Protein AF-A0A7C1B390-F1 (afdb_monomer_lite)

Secondary structure (DSSP, 8-state):
-HHHHHHHHH---HHHHHSS-TTTBTTBTTS--HHHHHHHHHT-HHHHHHHHHHH-TT--TT---HHHHHHHHHHHHHHHHHHHHHHHHHHHHHH-

pLDDT: mean 80.63, std 10.35, range [53.16, 96.56]

Structure (mmCIF, N/CA/C/O backbone):
data_AF-A0A7C1B390-F1
#
_entry.id   AF-A0A7C1B390-F1
#
loop_
_atom_site.group_PDB
_atom_site.id
_atom_site.type_symbol
_atom_site.label_atom_id
_atom_site.label_alt_id
_atom_site.label_comp_id
_atom_site.label_asym_id
_atom_site.label_entity_id
_atom_site.label_seq_id
_atom_site.pdbx_PDB_ins_code
_atom_site.Cartn_x
_atom_site.Cartn_y
_atom_site.Cartn_z
_atom_site.occupancy
_atom_site.B_iso_or_equiv
_atom_site.auth_seq_id
_atom_site.auth_comp_id
_atom_site.auth_asym_id
_atom_site.auth_atom_id
_atom_site.pdbx_PDB_model_num
ATOM 1 N N . MET A 1 1 ? 3.901 -16.744 -23.060 1.00 55.94 1 MET A N 1
ATOM 2 C CA . MET A 1 1 ? 5.227 -17.068 -22.470 1.00 55.94 1 MET A CA 1
ATOM 3 C C . MET A 1 1 ? 6.255 -15.933 -22.545 1.00 55.94 1 MET A C 1
ATOM 5 O O . MET A 1 1 ? 7.077 -15.872 -21.643 1.00 55.94 1 MET A O 1
ATOM 9 N N . ARG A 1 2 ? 6.203 -15.001 -23.518 1.00 62.12 2 ARG A N 1
ATOM 10 C CA . ARG A 1 2 ? 7.174 -13.885 -23.650 1.00 62.12 2 ARG A CA 1
ATOM 11 C C . ARG A 1 2 ? 7.424 -13.068 -22.369 1.00 62.12 2 ARG A C 1
ATOM 13 O O . ARG A 1 2 ? 8.565 -12.768 -22.058 1.00 62.12 2 ARG A O 1
ATOM 20 N N . TYR A 1 3 ? 6.390 -12.786 -21.581 1.00 63.84 3 TYR A N 1
ATOM 21 C CA . TYR A 1 3 ? 6.510 -11.910 -20.408 1.00 63.84 3 TYR A CA 1
ATOM 22 C C . TYR A 1 3 ? 7.139 -12.547 -19.159 1.00 63.84 3 TYR A C 1
ATOM 24 O O . TYR A 1 3 ? 7.639 -11.834 -18.295 1.00 63.84 3 TYR A O 1
ATOM 32 N N . ARG A 1 4 ? 7.136 -13.884 -19.049 1.00 63.25 4 ARG A N 1
ATOM 33 C CA . ARG A 1 4 ? 7.768 -14.591 -17.918 1.00 63.25 4 ARG A CA 1
ATOM 34 C C . ARG A 1 4 ? 9.293 -14.489 -17.965 1.00 63.25 4 ARG A C 1
ATOM 36 O O . ARG A 1 4 ? 9.922 -14.419 -16.920 1.00 63.25 4 ARG A O 1
ATOM 43 N N . TRP A 1 5 ? 9.873 -14.406 -19.161 1.00 65.50 5 TRP A N 1
ATOM 44 C CA . TRP A 1 5 ? 11.314 -14.225 -19.346 1.00 65.50 5 TRP A CA 1
ATOM 45 C C . TRP A 1 5 ? 11.820 -12.906 -18.767 1.00 65.50 5 TRP A C 1
ATOM 47 O O . TRP A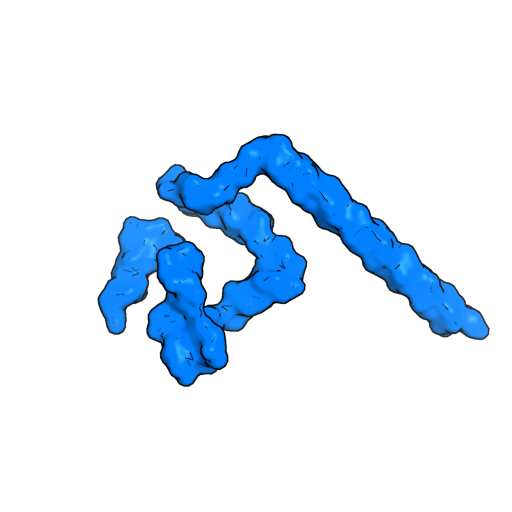 1 5 ? 12.920 -12.848 -18.234 1.00 65.50 5 TRP A O 1
ATOM 57 N N . MET A 1 6 ? 10.989 -11.863 -18.785 1.00 71.50 6 MET A N 1
ATOM 58 C CA . MET A 1 6 ? 11.365 -10.568 -18.224 1.00 71.50 6 MET A CA 1
ATOM 59 C C . MET A 1 6 ? 11.438 -10.580 -16.697 1.00 71.50 6 MET A C 1
ATOM 61 O O . MET A 1 6 ? 12.252 -9.851 -16.136 1.00 71.50 6 MET A O 1
ATOM 65 N N . TYR A 1 7 ? 10.646 -11.427 -16.027 1.00 75.06 7 TYR A N 1
ATOM 66 C CA . TYR A 1 7 ? 10.813 -11.659 -14.592 1.00 75.06 7 TYR A CA 1
ATOM 67 C C . TYR A 1 7 ? 12.198 -12.241 -14.313 1.00 75.06 7 TYR A C 1
ATOM 69 O O . TYR A 1 7 ? 12.916 -11.701 -13.494 1.00 75.06 7 TYR A O 1
ATOM 77 N N . TYR A 1 8 ? 12.642 -13.257 -15.050 1.00 78.25 8 TYR A N 1
ATOM 78 C CA . TYR A 1 8 ? 13.982 -13.818 -14.835 1.00 78.25 8 TYR A CA 1
ATOM 79 C C . TYR A 1 8 ? 15.116 -12.868 -15.236 1.00 78.25 8 TYR A C 1
ATOM 81 O O . TYR A 1 8 ? 16.163 -12.871 -14.602 1.00 78.25 8 TYR A O 1
ATOM 89 N N . ALA A 1 9 ? 14.906 -12.023 -16.248 1.00 76.19 9 ALA A N 1
ATOM 90 C CA . ALA A 1 9 ? 15.913 -11.063 -16.695 1.00 76.19 9 ALA A CA 1
ATOM 91 C C . ALA A 1 9 ? 16.091 -9.868 -15.746 1.00 76.19 9 ALA A C 1
ATOM 93 O O . ALA A 1 9 ? 17.113 -9.194 -15.794 1.00 76.19 9 ALA A O 1
ATOM 94 N N . THR A 1 10 ? 15.083 -9.551 -14.931 1.00 73.88 10 THR A N 1
ATOM 95 C CA . THR A 1 10 ? 15.058 -8.285 -14.183 1.00 73.88 10 THR A CA 1
ATOM 96 C C . THR A 1 10 ? 14.582 -8.398 -12.741 1.00 73.88 10 THR A C 1
ATOM 98 O O . THR A 1 10 ? 14.484 -7.387 -12.055 1.00 73.88 10 THR A O 1
ATOM 101 N N . GLY A 1 11 ? 14.168 -9.602 -12.351 1.00 76.88 11 GLY A N 1
ATOM 102 C CA . GLY A 1 11 ? 13.486 -9.991 -11.117 1.00 76.88 11 GLY A CA 1
ATOM 103 C C . GLY A 1 11 ? 12.190 -9.242 -10.785 1.00 76.88 11 GLY A C 1
ATOM 104 O O . GLY A 1 11 ? 11.558 -9.548 -9.778 1.00 76.88 11 GLY A O 1
ATOM 105 N N . MET A 1 12 ? 11.728 -8.296 -11.616 1.00 79.06 12 MET A N 1
ATOM 106 C CA . MET A 1 12 ? 10.502 -7.550 -11.320 1.00 79.06 12 MET A CA 1
ATOM 107 C C . MET A 1 12 ? 9.249 -8.323 -11.750 1.00 79.06 12 MET A C 1
ATOM 109 O O . MET A 1 12 ? 9.143 -8.740 -12.912 1.00 79.06 12 MET A O 1
ATOM 113 N N . PRO A 1 13 ? 8.238 -8.436 -10.873 1.00 81.50 13 PRO A N 1
ATOM 114 C CA . PRO A 1 13 ? 6.903 -8.877 -11.247 1.00 81.50 13 PRO A CA 1
ATOM 115 C C . PRO A 1 13 ? 6.310 -8.078 -12.417 1.00 81.50 13 PRO A C 1
ATOM 117 O O . PRO A 1 13 ? 6.370 -6.851 -12.461 1.00 81.50 13 PRO A O 1
ATOM 120 N N . GLY A 1 14 ? 5.663 -8.786 -13.349 1.00 82.56 14 GLY A N 1
ATOM 121 C CA . GLY A 1 14 ? 5.117 -8.185 -14.572 1.00 82.56 14 GLY A CA 1
ATOM 122 C C . GLY A 1 14 ? 4.106 -7.059 -14.330 1.00 82.56 14 GLY A C 1
ATOM 123 O O . GLY A 1 14 ? 4.092 -6.097 -15.084 1.00 82.56 14 GLY A O 1
ATOM 124 N N . TRP A 1 15 ? 3.321 -7.123 -13.252 1.00 86.81 15 TRP A N 1
ATOM 125 C CA . TRP A 1 15 ? 2.342 -6.079 -12.933 1.00 86.81 15 TRP A CA 1
ATOM 126 C C . TRP A 1 15 ? 2.968 -4.745 -12.526 1.00 86.81 15 TRP A C 1
ATOM 128 O O . TRP A 1 15 ? 2.404 -3.712 -12.863 1.00 86.81 15 TRP A O 1
ATOM 138 N N . MET A 1 16 ? 4.145 -4.740 -11.893 1.00 83.00 16 MET A N 1
ATOM 139 C CA . MET A 1 16 ? 4.862 -3.488 -11.614 1.00 83.00 16 MET A CA 1
ATOM 140 C C . MET A 1 16 ? 5.504 -2.903 -12.869 1.00 83.00 16 MET A C 1
ATOM 142 O O . MET A 1 16 ? 5.665 -1.694 -12.967 1.00 83.00 16 MET A O 1
ATOM 146 N N . ARG A 1 17 ? 5.843 -3.749 -13.851 1.00 78.38 17 ARG A N 1
ATOM 147 C CA . ARG A 1 17 ? 6.391 -3.297 -15.138 1.00 78.38 17 ARG A CA 1
ATOM 148 C C . ARG A 1 17 ? 5.328 -2.784 -16.103 1.00 78.38 17 ARG A C 1
ATOM 150 O O . ARG A 1 17 ? 5.579 -1.820 -16.813 1.00 78.38 17 ARG A O 1
ATOM 157 N N . PHE A 1 18 ? 4.188 -3.464 -16.187 1.00 82.94 18 PHE A N 1
ATOM 158 C CA . PHE A 1 18 ? 3.201 -3.247 -17.251 1.00 82.94 18 PHE A CA 1
ATOM 159 C C . PHE A 1 18 ? 1.866 -2.688 -16.755 1.00 82.94 18 PHE A C 1
ATOM 161 O O . PHE A 1 18 ? 0.975 -2.464 -17.566 1.00 82.94 18 PHE A O 1
ATOM 168 N N . GLY A 1 19 ? 1.675 -2.531 -15.443 1.00 81.38 19 GLY A N 1
ATOM 169 C CA . GLY A 1 19 ? 0.369 -2.215 -14.852 1.00 81.38 19 GLY A CA 1
ATOM 170 C C . GLY A 1 19 ? -0.612 -3.397 -14.834 1.00 81.38 19 GLY A C 1
ATOM 171 O O . GLY A 1 19 ? -1.701 -3.287 -14.286 1.00 81.38 19 GLY A O 1
ATOM 172 N N . PHE A 1 20 ? -0.229 -4.548 -15.395 1.00 82.44 20 PHE A N 1
ATOM 173 C CA . PHE A 1 20 ? -0.986 -5.800 -15.374 1.00 82.44 20 PHE A CA 1
ATOM 174 C C . PHE A 1 20 ? -0.027 -6.997 -15.357 1.00 82.44 20 PHE A C 1
ATOM 176 O O . PHE A 1 20 ? 1.109 -6.904 -15.822 1.00 82.44 20 PHE A O 1
ATOM 183 N N . SER A 1 21 ? -0.448 -8.148 -14.828 1.00 84.88 21 SER A N 1
ATOM 184 C CA . SER A 1 21 ? 0.361 -9.368 -14.892 1.00 84.88 21 SER A CA 1
ATOM 185 C C . SER A 1 21 ? -0.100 -10.247 -16.052 1.00 84.88 21 SER A C 1
ATOM 187 O O . SER A 1 21 ? -1.232 -10.726 -16.044 1.00 84.88 21 SER A O 1
ATOM 189 N N . PRO A 1 22 ? 0.767 -10.555 -17.029 1.00 80.38 22 PRO A N 1
ATOM 190 C CA . PRO A 1 22 ? 0.381 -11.339 -18.205 1.00 80.38 22 PRO A CA 1
ATOM 191 C C . PRO A 1 22 ? -0.125 -12.755 -17.900 1.00 80.38 22 PRO A C 1
ATOM 193 O O . PRO A 1 22 ? -0.829 -13.340 -18.713 1.00 80.38 22 PRO A O 1
ATOM 196 N N . GLY A 1 23 ? 0.217 -13.318 -16.735 1.00 81.38 23 GLY A N 1
ATOM 197 C CA . GLY A 1 23 ? -0.344 -14.594 -16.269 1.00 81.38 23 GLY A CA 1
ATOM 198 C C . GLY A 1 23 ? -1.753 -14.485 -15.674 1.00 81.38 23 GLY A C 1
ATOM 199 O O . GLY A 1 23 ? -2.381 -15.512 -15.432 1.00 81.38 23 GLY A O 1
ATOM 200 N N . TRP A 1 24 ? -2.230 -13.264 -15.434 1.00 84.31 24 TRP A N 1
ATOM 201 C CA . TRP A 1 24 ? -3.491 -12.951 -14.760 1.00 84.31 24 TRP A CA 1
ATOM 202 C C . TRP A 1 24 ? -4.488 -12.196 -15.642 1.00 84.31 24 TRP A C 1
ATOM 204 O O . TRP A 1 24 ? -5.656 -12.092 -15.273 1.00 84.31 24 TRP A O 1
ATOM 214 N N . VAL A 1 25 ? -4.076 -11.737 -16.827 1.00 85.25 25 VAL A N 1
ATOM 215 C CA . VAL A 1 25 ? -4.999 -11.251 -17.863 1.00 85.25 25 VAL A CA 1
ATOM 216 C C . VAL A 1 25 ? -6.021 -12.347 -18.176 1.00 85.25 25 VAL A C 1
ATOM 218 O O . VAL A 1 25 ? -5.647 -13.484 -18.461 1.00 85.25 25 VAL A O 1
ATOM 221 N N . GLY A 1 26 ? -7.310 -12.019 -18.060 1.00 84.88 26 GLY A N 1
ATOM 222 C CA . GLY A 1 26 ? -8.417 -12.969 -18.222 1.00 84.88 26 GLY A CA 1
ATOM 223 C C . GLY A 1 26 ? -8.665 -13.899 -17.024 1.00 84.88 26 GLY A C 1
ATOM 224 O O . GLY A 1 26 ? -9.633 -14.651 -17.044 1.00 84.88 26 GLY A O 1
ATOM 225 N N . ARG A 1 27 ? -7.829 -13.853 -15.974 1.00 86.12 27 ARG A N 1
ATOM 226 C CA . ARG A 1 27 ? -8.040 -14.577 -14.700 1.00 86.12 27 ARG A CA 1
ATOM 227 C C . ARG A 1 27 ? -8.488 -13.672 -13.557 1.00 86.12 27 ARG A C 1
ATOM 229 O O . ARG A 1 27 ? -9.004 -14.171 -12.564 1.00 86.12 27 ARG A O 1
ATOM 236 N N . SER A 1 28 ? -8.275 -12.366 -13.677 1.00 86.44 28 SER A N 1
ATOM 237 C CA . SER A 1 28 ? -8.834 -11.363 -12.774 1.00 86.44 28 SER A CA 1
ATOM 238 C C . SER A 1 28 ? -9.406 -10.185 -13.572 1.00 86.44 28 SER A C 1
ATOM 240 O O . SER A 1 28 ? -8.908 -9.909 -14.669 1.00 86.44 28 SER A O 1
ATOM 242 N N . PRO A 1 29 ? -10.418 -9.466 -13.041 1.00 84.31 29 PRO A N 1
ATOM 243 C CA . PRO A 1 29 ? -11.042 -8.333 -13.736 1.00 84.31 29 PRO A CA 1
ATOM 244 C C . PRO A 1 29 ? -10.051 -7.227 -14.115 1.00 84.31 29 PRO A C 1
ATOM 246 O O . PRO A 1 29 ? -10.212 -6.561 -15.129 1.00 84.31 29 PRO A O 1
ATOM 249 N N . THR A 1 30 ? -9.002 -7.055 -13.311 1.00 83.06 30 THR A N 1
ATOM 250 C CA . THR A 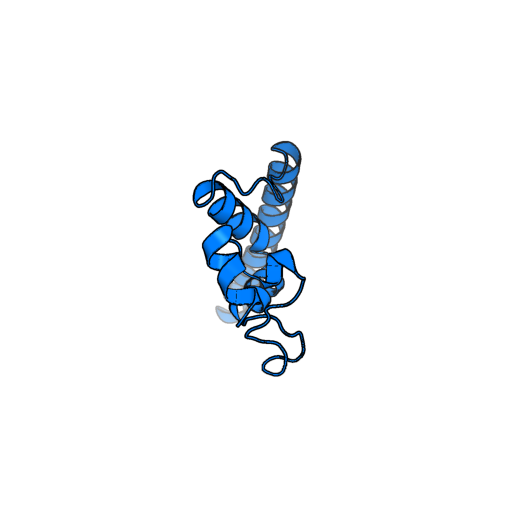1 30 ? -7.959 -6.039 -13.503 1.00 83.06 30 THR A CA 1
ATOM 251 C C . THR A 1 30 ? -6.708 -6.581 -14.194 1.00 83.06 30 THR A C 1
ATOM 253 O O . THR A 1 30 ? -5.769 -5.833 -14.444 1.00 83.06 30 THR A O 1
ATOM 256 N N . GLY A 1 31 ? -6.632 -7.890 -14.459 1.00 84.62 31 GLY A N 1
ATOM 257 C CA . GLY A 1 31 ? -5.403 -8.536 -14.925 1.00 84.62 31 GLY A CA 1
ATOM 258 C C . GLY A 1 31 ? -4.261 -8.520 -13.898 1.00 84.62 31 GLY A C 1
ATOM 259 O O . GLY A 1 31 ? -3.123 -8.850 -14.236 1.00 84.62 31 GLY A O 1
ATOM 260 N N . LEU A 1 32 ? -4.533 -8.136 -12.647 1.00 90.00 32 LEU A N 1
ATOM 261 C CA . LEU A 1 32 ? -3.569 -8.121 -11.549 1.00 90.00 32 LEU A CA 1
ATOM 262 C C . LEU A 1 32 ? -3.565 -9.449 -10.781 1.00 90.00 32 LEU A C 1
ATOM 264 O O . LEU A 1 32 ? -4.617 -10.083 -10.647 1.00 90.00 32 LEU A O 1
ATOM 268 N N . PRO A 1 33 ? -2.406 -9.868 -10.241 1.00 88.44 33 PRO A N 1
ATOM 269 C CA . PRO A 1 33 ? -2.339 -11.008 -9.341 1.00 88.44 33 PRO A CA 1
ATOM 270 C C . PRO A 1 33 ? -2.990 -10.676 -7.988 1.00 88.44 33 PRO A C 1
ATOM 272 O O . PRO A 1 33 ? -2.956 -9.514 -7.575 1.00 88.44 33 PRO A O 1
ATOM 275 N N . PRO A 1 34 ? -3.481 -11.681 -7.239 1.00 87.69 34 PRO A N 1
ATOM 276 C CA . PRO A 1 34 ? -4.044 -11.494 -5.903 1.00 87.69 34 PRO A CA 1
ATOM 277 C C . PRO A 1 34 ? -3.104 -10.742 -4.957 1.00 87.69 34 PRO A C 1
ATOM 279 O O . PRO A 1 34 ? -3.539 -9.853 -4.239 1.00 87.69 34 PRO A O 1
ATOM 282 N N . ALA A 1 35 ? -1.798 -11.024 -5.022 1.00 86.06 35 ALA A N 1
ATOM 283 C CA . ALA A 1 35 ? -0.799 -10.320 -4.221 1.00 86.06 35 ALA A CA 1
ATOM 284 C C . ALA A 1 35 ? -0.730 -8.812 -4.532 1.00 86.06 35 ALA A C 1
ATOM 286 O O . ALA A 1 35 ? -0.632 -8.009 -3.614 1.00 86.06 35 ALA A O 1
ATOM 287 N N . ALA A 1 36 ? -0.838 -8.407 -5.803 1.00 88.44 36 ALA A N 1
ATOM 288 C CA . ALA A 1 36 ? -0.865 -6.984 -6.152 1.00 88.44 36 ALA A CA 1
ATOM 289 C C . ALA A 1 36 ? -2.156 -6.321 -5.663 1.00 88.44 36 ALA A C 1
ATOM 291 O O . ALA A 1 36 ? -2.113 -5.221 -5.126 1.00 88.44 36 ALA A O 1
ATOM 292 N N . GLN A 1 37 ? -3.295 -7.011 -5.791 1.00 86.75 37 GLN A N 1
ATOM 293 C CA . GLN A 1 37 ? -4.564 -6.507 -5.266 1.00 86.75 37 GLN A CA 1
ATOM 294 C C . GLN A 1 37 ? -4.505 -6.316 -3.746 1.00 86.75 37 GLN A C 1
ATOM 296 O O . GLN A 1 37 ? -4.944 -5.285 -3.250 1.00 86.75 37 GLN A O 1
ATOM 301 N N . TYR A 1 38 ? -3.907 -7.263 -3.019 1.00 86.69 38 TYR A N 1
ATOM 302 C CA . TYR A 1 38 ? -3.712 -7.165 -1.575 1.00 86.69 38 TYR A CA 1
ATOM 303 C C . TYR A 1 38 ? -2.825 -5.977 -1.185 1.00 86.69 38 TYR A C 1
ATOM 305 O O . TYR A 1 38 ? -3.205 -5.188 -0.323 1.00 86.69 38 TYR A O 1
ATOM 313 N N . LEU A 1 39 ? -1.670 -5.806 -1.835 1.00 88.25 39 LEU A N 1
ATOM 314 C CA . LEU A 1 39 ? -0.757 -4.691 -1.554 1.00 88.25 39 LEU A CA 1
ATOM 315 C C . LEU A 1 39 ? -1.408 -3.328 -1.826 1.00 88.25 39 LEU A C 1
ATOM 317 O O . LEU A 1 39 ? -1.215 -2.389 -1.057 1.00 88.25 39 LEU A O 1
ATOM 321 N N . MET A 1 40 ? -2.215 -3.230 -2.887 1.00 84.81 40 MET A N 1
ATOM 322 C CA . MET A 1 40 ? -2.977 -2.019 -3.202 1.00 84.81 40 MET A CA 1
ATOM 323 C C . MET A 1 40 ? -4.090 -1.750 -2.181 1.00 84.81 40 MET A C 1
ATOM 325 O O . MET A 1 40 ? -4.294 -0.601 -1.806 1.00 84.81 40 MET A O 1
ATOM 329 N N . GLN A 1 41 ? -4.791 -2.786 -1.708 1.00 84.38 41 GLN A N 1
ATOM 330 C CA . GLN A 1 41 ? -5.863 -2.646 -0.712 1.00 84.38 41 GLN A CA 1
ATOM 331 C C . GLN A 1 41 ? -5.336 -2.293 0.681 1.00 84.38 41 GLN A C 1
ATOM 333 O O . GLN A 1 41 ? -5.957 -1.516 1.397 1.00 84.38 41 GLN A O 1
ATOM 338 N N . THR A 1 42 ? -4.200 -2.870 1.070 1.00 81.44 42 THR A N 1
ATOM 339 C CA . THR A 1 42 ? -3.608 -2.680 2.403 1.00 81.44 42 THR A CA 1
ATOM 340 C C . THR A 1 42 ? -2.679 -1.475 2.493 1.00 81.44 42 THR A C 1
ATOM 342 O O . THR A 1 42 ? -2.254 -1.118 3.588 1.00 81.44 42 THR A O 1
ATOM 345 N N . GLY A 1 43 ? -2.333 -0.857 1.359 1.00 80.69 43 GLY A N 1
ATOM 346 C CA . GLY A 1 43 ? -1.371 0.242 1.314 1.00 80.69 43 GLY A CA 1
ATOM 347 C C . GLY A 1 43 ? 0.072 -0.186 1.601 1.00 80.69 43 GLY A C 1
ATOM 348 O O . GLY A 1 43 ? 0.916 0.674 1.823 1.00 80.69 43 GLY A O 1
ATOM 349 N N . GLN A 1 44 ? 0.377 -1.489 1.569 1.00 83.31 44 GLN A N 1
ATOM 350 C CA . GLN A 1 44 ? 1.708 -2.044 1.870 1.00 83.31 44 GLN A CA 1
ATOM 351 C C . GLN A 1 44 ? 2.706 -1.952 0.698 1.00 83.31 44 GLN A C 1
ATOM 353 O O . GLN A 1 44 ? 3.768 -2.578 0.703 1.00 83.31 44 GLN A O 1
ATOM 358 N N . MET A 1 45 ? 2.367 -1.189 -0.346 1.00 81.75 45 MET A N 1
ATOM 359 C CA . MET A 1 45 ? 3.252 -0.973 -1.493 1.00 81.75 45 MET A CA 1
ATOM 360 C C . MET A 1 45 ? 4.633 -0.393 -1.154 1.00 81.75 45 MET A C 1
ATOM 362 O O . MET A 1 45 ? 5.589 -0.832 -1.789 1.00 81.75 45 MET A O 1
ATOM 366 N N . PRO A 1 46 ? 4.789 0.541 -0.199 1.00 79.19 46 PRO A N 1
ATOM 367 C CA . PRO A 1 46 ? 6.098 1.099 0.148 1.00 79.19 46 PRO A CA 1
ATOM 368 C C . PRO A 1 46 ? 7.032 0.054 0.741 1.00 79.19 46 PRO A C 1
ATOM 370 O O . PRO A 1 46 ? 8.152 -0.100 0.269 1.00 79.19 46 PRO A O 1
ATOM 373 N N . GLN A 1 47 ? 6.538 -0.731 1.703 1.00 81.50 47 GLN A N 1
ATOM 374 C CA . GLN A 1 47 ? 7.309 -1.804 2.332 1.00 81.50 47 GLN A CA 1
ATOM 375 C C . GLN A 1 47 ? 7.693 -2.862 1.293 1.00 81.50 47 GLN A C 1
ATOM 377 O O . GLN A 1 47 ? 8.796 -3.404 1.303 1.00 81.50 47 GLN A O 1
ATOM 382 N N . PHE A 1 48 ? 6.793 -3.139 0.348 1.00 83.25 48 PHE A N 1
ATOM 383 C CA . PHE A 1 48 ? 7.087 -4.039 -0.758 1.00 83.25 48 PHE A CA 1
ATOM 384 C C . PHE A 1 48 ? 8.129 -3.465 -1.731 1.00 83.25 48 PHE A C 1
ATOM 386 O O . PHE A 1 48 ? 9.005 -4.199 -2.183 1.00 83.25 48 PHE A O 1
ATOM 393 N N . ALA A 1 49 ? 8.074 -2.169 -2.041 1.00 79.25 49 ALA A N 1
ATOM 394 C CA . ALA A 1 49 ? 9.072 -1.505 -2.876 1.00 79.25 49 ALA A CA 1
ATOM 395 C C . ALA A 1 49 ? 10.459 -1.505 -2.211 1.00 79.25 49 ALA A C 1
ATOM 397 O O . ALA A 1 49 ? 11.450 -1.790 -2.880 1.00 79.25 49 ALA A O 1
ATOM 398 N N . GLU A 1 50 ? 10.523 -1.279 -0.899 1.00 78.25 50 GLU A N 1
ATOM 399 C CA . GLU A 1 50 ? 11.753 -1.358 -0.104 1.00 78.25 50 GLU A CA 1
ATOM 400 C C . GLU A 1 50 ? 12.330 -2.782 -0.077 1.00 78.25 50 GLU A C 1
ATOM 402 O O . GLU A 1 50 ? 13.524 -2.992 -0.319 1.00 78.25 50 GLU A O 1
ATOM 407 N N . PHE A 1 51 ? 11.469 -3.787 0.122 1.00 82.88 51 PHE A N 1
ATOM 408 C CA . PHE A 1 51 ? 11.850 -5.196 0.029 1.00 82.88 51 PHE A CA 1
ATOM 409 C C . PHE A 1 51 ? 12.458 -5.527 -1.340 1.00 82.88 51 PHE A C 1
ATOM 411 O O . PHE A 1 51 ? 13.500 -6.180 -1.418 1.00 82.88 51 PHE A O 1
ATOM 418 N N . LEU A 1 52 ? 11.845 -5.047 -2.425 1.00 78.62 52 LEU A N 1
ATOM 419 C CA . LEU A 1 52 ? 12.384 -5.231 -3.771 1.00 78.62 52 LEU A CA 1
ATOM 420 C C . LEU A 1 52 ? 13.691 -4.477 -3.980 1.00 78.62 52 LEU A C 1
ATOM 422 O O . LEU A 1 52 ? 14.577 -5.027 -4.621 1.00 78.62 52 LEU A O 1
ATOM 426 N N . GLY A 1 53 ? 13.837 -3.266 -3.441 1.00 75.31 53 GLY A N 1
ATOM 427 C CA . GLY A 1 53 ? 15.090 -2.510 -3.492 1.00 75.31 53 GLY A CA 1
ATOM 428 C C . GLY A 1 53 ? 16.236 -3.238 -2.787 1.00 75.31 53 GLY A C 1
ATOM 429 O O . GLY A 1 53 ? 17.358 -3.263 -3.288 1.00 75.31 53 GLY A O 1
ATOM 430 N N . THR A 1 54 ? 15.941 -3.912 -1.674 1.00 76.50 54 THR A N 1
ATOM 431 C CA . THR A 1 54 ? 16.921 -4.720 -0.932 1.00 76.50 54 THR A CA 1
ATOM 432 C C . THR A 1 54 ? 17.248 -6.023 -1.660 1.00 76.50 54 THR A C 1
ATOM 434 O O . THR A 1 54 ? 18.407 -6.423 -1.747 1.00 76.50 54 THR A O 1
ATOM 437 N N . GLN A 1 55 ? 16.236 -6.701 -2.204 1.00 74.25 55 GLN A N 1
ATOM 438 C CA . GLN A 1 55 ? 16.419 -7.963 -2.922 1.00 74.25 55 GLN A CA 1
ATOM 439 C C . GLN A 1 55 ? 17.049 -7.758 -4.309 1.00 74.25 55 GLN A C 1
ATOM 441 O O . GLN A 1 55 ? 17.712 -8.657 -4.829 1.00 74.25 55 GLN A O 1
ATOM 446 N N . MET A 1 56 ? 16.839 -6.594 -4.924 1.00 71.56 56 MET A N 1
ATOM 447 C CA . MET A 1 56 ? 17.237 -6.307 -6.295 1.00 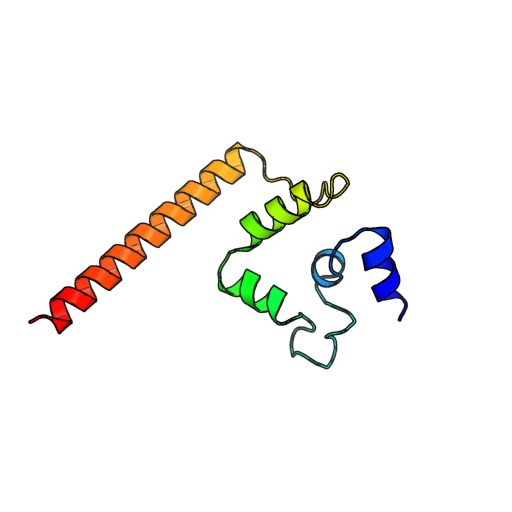71.56 56 MET A CA 1
ATOM 448 C C . MET A 1 56 ? 18.007 -4.989 -6.399 1.00 71.56 56 MET A C 1
ATOM 450 O O . MET A 1 56 ? 17.404 -3.939 -6.611 1.00 71.56 56 MET A O 1
ATOM 454 N N . PRO A 1 57 ? 19.349 -5.030 -6.381 1.00 61.75 57 PRO A N 1
ATOM 455 C CA . PRO A 1 57 ? 20.179 -3.823 -6.405 1.00 61.75 57 PRO A CA 1
ATOM 456 C C . PRO A 1 57 ? 20.043 -2.986 -7.693 1.00 61.75 57 PRO A C 1
ATOM 458 O O . PRO A 1 57 ? 20.385 -1.809 -7.701 1.00 61.75 57 PRO A O 1
ATOM 461 N N . PHE A 1 58 ? 19.516 -3.563 -8.781 1.00 63.06 58 PHE A N 1
ATOM 462 C CA . PHE A 1 58 ? 19.220 -2.849 -10.035 1.00 63.06 58 PHE A CA 1
ATOM 463 C C . PHE A 1 58 ? 17.796 -2.273 -10.095 1.00 63.06 58 PHE A C 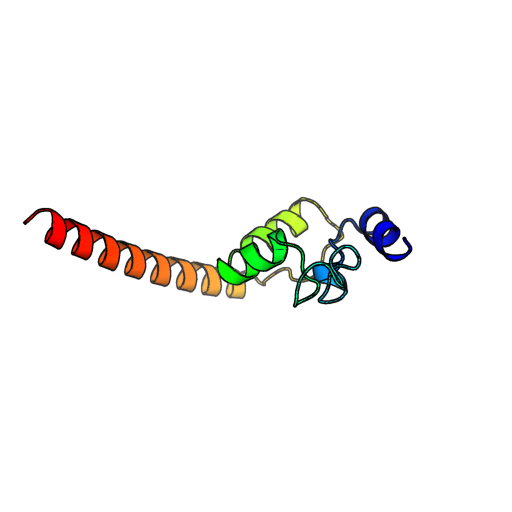1
ATOM 465 O O . PHE A 1 58 ? 17.416 -1.639 -11.083 1.00 63.06 58 PHE A O 1
ATOM 472 N N . TYR A 1 59 ? 16.983 -2.496 -9.062 1.00 61.09 59 TYR A N 1
ATOM 473 C CA . TYR A 1 59 ? 15.658 -1.912 -8.936 1.00 61.09 59 TYR A CA 1
ATOM 474 C C . TYR A 1 59 ? 15.779 -0.483 -8.384 1.00 61.09 59 TYR A C 1
ATOM 476 O O . TYR A 1 59 ? 15.572 -0.226 -7.207 1.00 61.09 59 TYR A O 1
ATOM 484 N N . GLN A 1 60 ? 16.118 0.468 -9.262 1.00 55.66 60 GLN A N 1
ATOM 485 C CA . GLN A 1 60 ? 16.048 1.915 -8.984 1.00 55.66 60 GLN A CA 1
ATOM 486 C C . GLN A 1 60 ? 14.632 2.496 -9.177 1.00 55.66 60 GLN A C 1
ATOM 488 O O . GLN A 1 60 ? 14.421 3.703 -9.064 1.00 55.66 60 GLN A O 1
ATOM 493 N N . GLY A 1 61 ? 13.647 1.655 -9.504 1.00 57.66 61 GLY A N 1
ATOM 494 C CA . GLY A 1 61 ? 12.266 2.082 -9.707 1.00 57.66 61 GLY A CA 1
ATOM 495 C C . GLY A 1 61 ? 11.561 2.283 -8.371 1.00 57.66 61 GLY A C 1
ATOM 496 O O . GLY A 1 61 ? 11.182 1.306 -7.745 1.00 57.66 61 GLY A O 1
ATOM 497 N N . MET A 1 62 ? 11.340 3.538 -7.973 1.00 53.16 62 MET A N 1
ATOM 498 C CA . MET A 1 62 ? 10.697 3.948 -6.710 1.00 53.16 62 MET A CA 1
ATOM 499 C C . MET A 1 62 ? 11.547 3.781 -5.441 1.00 53.16 62 MET A C 1
ATOM 501 O O . MET A 1 62 ? 11.031 3.383 -4.400 1.00 53.16 62 MET A O 1
ATOM 505 N N . ALA A 1 63 ? 12.826 4.161 -5.479 1.00 55.62 63 ALA A N 1
ATOM 506 C CA . ALA A 1 63 ? 13.467 4.586 -4.237 1.00 55.62 63 ALA A CA 1
ATOM 507 C C . ALA A 1 63 ? 12.779 5.888 -3.780 1.00 55.62 63 ALA A C 1
ATOM 509 O O . ALA A 1 63 ? 13.012 6.947 -4.366 1.00 55.62 63 ALA A O 1
ATOM 510 N N . LEU A 1 64 ? 11.867 5.793 -2.805 1.00 60.25 64 LEU A N 1
ATOM 511 C CA . LEU A 1 64 ? 11.312 6.959 -2.114 1.00 60.25 64 LEU A CA 1
ATOM 512 C C . LEU A 1 64 ? 12.485 7.774 -1.559 1.00 60.25 64 LEU A C 1
ATOM 514 O O . LEU A 1 64 ? 13.442 7.207 -1.027 1.00 60.25 64 LEU A O 1
ATOM 518 N N . SER A 1 65 ? 12.456 9.099 -1.712 1.00 71.25 65 SER A N 1
ATOM 519 C CA . SER A 1 65 ? 13.445 9.918 -1.009 1.00 71.25 65 SER A CA 1
ATOM 520 C C . SER A 1 65 ? 13.230 9.768 0.499 1.00 71.25 65 SER A C 1
ATOM 522 O O . SER A 1 65 ? 12.105 9.542 0.941 1.00 71.25 65 SER A O 1
ATOM 524 N N . LYS A 1 66 ? 14.287 9.928 1.303 1.00 73.62 66 LYS A N 1
ATOM 525 C CA . LYS A 1 66 ? 14.183 9.835 2.772 1.00 73.62 66 LYS A CA 1
ATOM 526 C C . LYS A 1 66 ? 13.070 10.727 3.333 1.00 73.62 66 LYS A C 1
ATOM 528 O O . LYS A 1 66 ? 12.334 10.312 4.216 1.00 73.62 66 LYS A O 1
ATOM 533 N N . ASP A 1 67 ? 12.902 11.923 2.774 1.00 78.50 67 ASP A N 1
ATOM 534 C CA . ASP A 1 67 ? 11.856 12.857 3.202 1.00 78.50 67 ASP A CA 1
ATOM 535 C C . ASP A 1 67 ? 10.448 12.366 2.834 1.00 78.50 67 ASP A C 1
ATOM 537 O O . ASP A 1 67 ? 9.507 12.502 3.618 1.00 78.50 67 ASP A O 1
ATOM 541 N N . GLN A 1 68 ? 10.293 11.762 1.651 1.00 74.88 68 GLN A N 1
ATOM 542 C CA . GLN A 1 68 ? 9.030 11.144 1.241 1.00 74.88 68 GLN A CA 1
ATOM 543 C C . GLN A 1 68 ? 8.699 9.925 2.102 1.00 74.88 68 GLN A C 1
ATOM 545 O O . GLN A 1 68 ? 7.539 9.724 2.455 1.00 74.88 68 GLN A O 1
ATOM 550 N N . GLU A 1 69 ? 9.710 9.139 2.464 1.00 77.19 69 GLU A N 1
ATOM 551 C CA . GLU A 1 69 ? 9.572 7.996 3.359 1.00 77.19 69 GLU A CA 1
ATOM 552 C C . GLU A 1 69 ? 9.129 8.439 4.759 1.00 77.19 69 GLU A C 1
ATOM 554 O O . GLU A 1 69 ? 8.144 7.914 5.271 1.00 77.19 69 GLU A O 1
ATOM 559 N N . ILE A 1 70 ? 9.762 9.469 5.334 1.00 82.69 70 ILE A N 1
ATOM 560 C CA . ILE A 1 70 ? 9.368 10.039 6.633 1.00 82.69 70 ILE A CA 1
ATOM 561 C C . ILE A 1 70 ? 7.910 10.501 6.599 1.00 82.69 70 ILE A C 1
ATOM 563 O O . ILE A 1 70 ? 7.113 10.082 7.436 1.00 82.69 70 ILE A O 1
ATOM 567 N N . SER A 1 71 ? 7.532 11.306 5.601 1.00 81.88 71 SER A N 1
ATOM 568 C CA . SER A 1 71 ? 6.151 11.781 5.453 1.00 81.88 71 SER A CA 1
ATOM 569 C C . SER A 1 71 ? 5.154 10.624 5.347 1.00 81.88 71 SER A C 1
ATOM 571 O O . SER A 1 71 ? 4.057 10.668 5.911 1.00 81.88 71 SER A O 1
ATOM 573 N N . MET A 1 72 ? 5.528 9.566 4.634 1.00 81.81 72 MET A N 1
ATOM 574 C CA . MET A 1 72 ? 4.680 8.399 4.466 1.00 81.81 72 MET A CA 1
ATOM 575 C C . MET A 1 72 ? 4.526 7.600 5.762 1.00 81.81 72 MET A C 1
ATOM 577 O O . MET A 1 72 ? 3.406 7.215 6.105 1.00 81.81 72 MET A O 1
ATOM 581 N N . LEU A 1 73 ? 5.621 7.389 6.493 1.00 83.75 73 LEU A N 1
ATOM 582 C CA . LEU A 1 73 ? 5.622 6.704 7.785 1.00 83.75 73 LEU A CA 1
ATOM 583 C C . LEU A 1 73 ? 4.828 7.489 8.834 1.00 83.75 73 LEU A C 1
ATOM 585 O O . LEU A 1 73 ? 4.041 6.893 9.566 1.00 83.75 73 LEU A O 1
ATOM 589 N N . GLU A 1 74 ? 4.944 8.818 8.862 1.00 86.31 74 GLU A N 1
ATOM 590 C CA . GLU A 1 74 ? 4.128 9.673 9.730 1.00 86.31 74 GLU A CA 1
ATOM 591 C C . GLU A 1 74 ? 2.631 9.538 9.426 1.00 86.31 74 GLU A C 1
ATOM 593 O O . GLU A 1 74 ? 1.808 9.427 10.338 1.00 86.31 74 GLU A O 1
ATOM 598 N N . ASN A 1 75 ? 2.258 9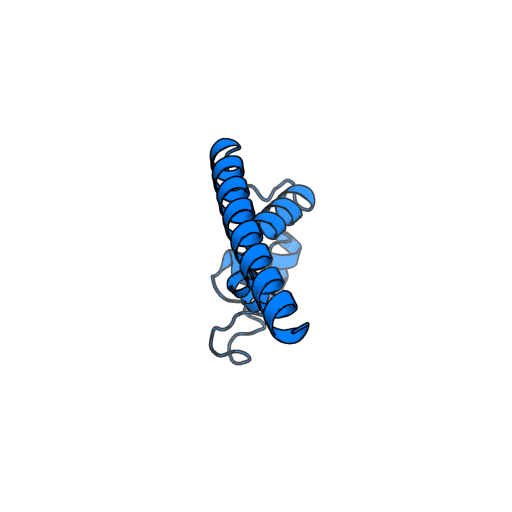.514 8.144 1.00 83.81 75 ASN A N 1
ATOM 599 C CA . ASN A 1 75 ? 0.867 9.321 7.740 1.00 83.81 75 ASN A CA 1
ATOM 600 C C . ASN A 1 75 ? 0.354 7.920 8.106 1.00 83.81 75 ASN A C 1
ATOM 602 O O . ASN A 1 75 ? -0.785 7.779 8.556 1.00 83.81 75 ASN A O 1
ATOM 606 N N . GLN A 1 76 ? 1.190 6.888 7.954 1.00 81.38 76 GLN A N 1
ATOM 607 C CA . GLN A 1 76 ? 0.856 5.524 8.357 1.00 81.38 76 GLN A CA 1
ATOM 608 C C . GLN A 1 76 ? 0.663 5.422 9.876 1.00 81.38 76 GLN A C 1
ATOM 610 O O . GLN A 1 76 ? -0.316 4.823 10.321 1.00 81.38 76 GLN A O 1
ATOM 615 N N . ALA A 1 77 ? 1.542 6.047 10.662 1.00 87.00 77 ALA A N 1
ATOM 616 C CA . ALA A 1 77 ? 1.433 6.087 12.116 1.00 87.00 77 ALA A CA 1
ATOM 617 C C . ALA A 1 77 ? 0.109 6.727 12.561 1.00 87.00 77 ALA A C 1
ATOM 619 O O . ALA A 1 77 ? -0.638 6.105 13.314 1.00 87.00 77 ALA A O 1
ATOM 620 N N . LYS A 1 78 ? -0.248 7.896 12.010 1.00 89.69 78 LYS A N 1
ATOM 621 C CA . LYS A 1 78 ? -1.515 8.587 12.323 1.00 89.69 78 LYS A CA 1
ATOM 622 C C . LYS A 1 78 ? -2.750 7.737 12.020 1.00 89.69 78 LYS A C 1
ATOM 624 O O . LYS A 1 78 ? -3.695 7.712 12.804 1.00 89.69 78 LYS A O 1
ATOM 629 N N . LEU A 1 79 ? -2.758 7.029 10.890 1.00 87.69 79 LEU A N 1
ATOM 630 C CA . LEU A 1 79 ? -3.864 6.134 10.536 1.00 87.69 79 LEU A CA 1
ATOM 631 C C . LEU A 1 79 ? -3.981 4.959 11.512 1.00 87.69 79 LEU A C 1
ATOM 633 O O . LEU A 1 79 ? -5.087 4.612 11.924 1.00 87.69 79 LEU A O 1
ATOM 637 N N . ILE A 1 80 ? -2.854 4.356 11.896 1.00 91.19 80 ILE A N 1
ATOM 638 C CA . ILE A 1 80 ? -2.834 3.244 12.854 1.00 91.19 80 ILE A CA 1
ATOM 639 C C . ILE A 1 80 ? -3.302 3.712 14.235 1.00 91.19 80 ILE A C 1
ATOM 641 O O . ILE A 1 80 ? -4.077 3.009 14.881 1.00 91.19 80 ILE A O 1
ATOM 645 N N . GLU A 1 81 ? -2.892 4.900 14.678 1.00 91.38 81 GLU A N 1
ATOM 646 C CA . GLU A 1 81 ? -3.370 5.492 15.931 1.00 91.38 81 GLU A CA 1
ATOM 647 C C . GLU A 1 81 ? -4.896 5.640 15.936 1.00 91.38 81 GLU A C 1
ATOM 649 O O . GLU A 1 81 ?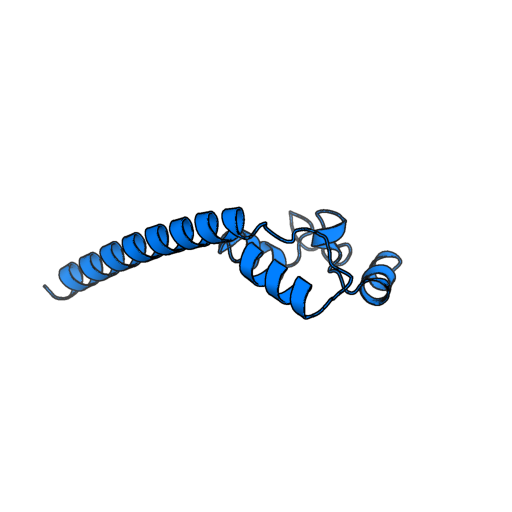 -5.557 5.169 16.863 1.00 91.38 81 GLU A O 1
ATOM 654 N N . GLN A 1 82 ? -5.474 6.182 14.861 1.00 92.44 82 GLN A N 1
ATOM 655 C CA . GLN A 1 82 ? -6.928 6.310 14.718 1.00 92.44 82 GLN A CA 1
ATOM 656 C C . GLN A 1 82 ? -7.642 4.950 14.718 1.00 92.44 82 GLN A C 1
ATOM 658 O O . GLN A 1 82 ? -8.684 4.785 15.359 1.00 92.44 82 GLN A O 1
ATOM 663 N N . GLN A 1 83 ? -7.080 3.945 14.039 1.00 88.50 83 GLN A N 1
ATOM 664 C CA . GLN A 1 83 ? -7.622 2.584 14.057 1.00 88.50 83 GLN A CA 1
ATOM 665 C C . GLN A 1 83 ? -7.584 1.980 15.466 1.00 88.50 83 GLN A C 1
ATOM 667 O O . GLN A 1 83 ? -8.558 1.361 15.900 1.00 88.50 83 GLN A O 1
ATOM 672 N N . LEU A 1 84 ? -6.489 2.182 16.205 1.00 94.31 84 LEU A N 1
ATOM 673 C CA . LEU A 1 84 ? -6.362 1.718 17.585 1.00 94.31 84 LEU A CA 1
ATOM 674 C C . LEU A 1 84 ? -7.388 2.384 18.503 1.00 94.31 84 LEU A C 1
ATOM 676 O O . LEU A 1 84 ? -7.988 1.694 19.327 1.00 94.31 84 LEU A O 1
ATOM 680 N N . GLU A 1 85 ? -7.625 3.688 18.362 1.00 95.38 85 GLU A N 1
ATOM 681 C CA . GLU A 1 85 ? -8.668 4.391 19.117 1.00 95.38 85 GLU A CA 1
ATOM 682 C C . GLU A 1 85 ? -10.061 3.821 18.837 1.00 95.38 85 GLU A C 1
ATOM 684 O O . GLU A 1 85 ? -10.816 3.532 19.769 1.00 95.38 85 GLU A O 1
ATOM 689 N N . GLN A 1 86 ? -10.390 3.578 17.566 1.00 94.94 86 GLN A N 1
ATOM 690 C CA . GLN A 1 86 ? -11.674 2.996 17.185 1.00 94.94 86 GLN A CA 1
ATOM 691 C C . GLN A 1 86 ? -11.860 1.584 17.762 1.00 94.94 86 GLN A C 1
ATOM 693 O O . GLN A 1 86 ? -12.934 1.259 18.277 1.00 94.94 86 GLN A O 1
ATOM 698 N N . ILE A 1 87 ? -10.815 0.750 17.720 1.00 96.06 87 ILE A N 1
ATOM 699 C CA . ILE A 1 87 ? -10.840 -0.603 18.291 1.00 96.06 87 ILE A CA 1
ATOM 700 C C . ILE A 1 87 ? -11.009 -0.543 19.811 1.00 96.06 87 ILE A C 1
ATOM 702 O O . ILE A 1 87 ? -11.839 -1.271 20.358 1.00 96.06 87 ILE A O 1
ATOM 706 N N . LYS A 1 88 ? -10.270 0.337 20.499 1.00 95.62 88 LYS A N 1
ATOM 707 C CA . LYS A 1 88 ? -10.400 0.535 21.951 1.00 95.62 88 LYS A CA 1
ATOM 708 C C . LYS A 1 88 ? -11.822 0.936 22.327 1.00 95.62 88 LYS A C 1
ATOM 710 O O . LYS A 1 88 ? -12.415 0.295 23.189 1.00 95.62 88 LYS A O 1
ATOM 715 N N . LYS A 1 89 ? -12.400 1.912 21.622 1.00 96.56 89 LYS A N 1
ATOM 716 C CA . LYS A 1 89 ? -13.789 2.334 21.832 1.00 96.56 89 LYS A CA 1
ATOM 717 C C . LYS A 1 89 ? -14.766 1.170 21.653 1.00 96.56 89 LYS A C 1
ATOM 719 O O . LYS A 1 89 ? -15.652 0.976 22.480 1.00 96.56 89 LYS A O 1
ATOM 724 N N . ARG A 1 90 ? -14.581 0.346 20.615 1.00 95.69 90 ARG A N 1
ATOM 725 C CA . ARG A 1 90 ? -15.442 -0.821 20.380 1.00 95.69 90 ARG A CA 1
ATOM 726 C C . ARG A 1 90 ? -15.304 -1.885 21.471 1.00 95.69 90 ARG A C 1
ATOM 728 O O . ARG A 1 90 ? -16.295 -2.508 21.839 1.00 95.69 90 ARG A O 1
ATOM 735 N N . LEU A 1 91 ? -14.098 -2.088 21.997 1.00 96.25 91 LEU A N 1
ATOM 736 C CA . LEU A 1 91 ? -13.867 -2.987 23.127 1.00 96.25 91 LEU A CA 1
ATOM 737 C C . LEU A 1 91 ? -14.523 -2.473 24.410 1.00 96.25 91 LEU A C 1
ATOM 739 O O . LEU A 1 91 ? -15.079 -3.277 25.148 1.00 96.25 91 LEU A O 1
ATOM 743 N N . GLU A 1 92 ? -14.487 -1.167 24.676 1.00 95.50 92 GLU A N 1
ATOM 744 C CA . GLU A 1 92 ? -15.182 -0.568 25.822 1.00 95.50 92 GLU A CA 1
ATOM 745 C C . GLU A 1 92 ? -16.703 -0.711 25.713 1.00 95.50 92 GLU A C 1
ATOM 747 O O . GLU A 1 92 ? -17.350 -1.058 26.697 1.00 95.50 92 GLU A O 1
ATOM 752 N N . GLU A 1 93 ? -17.270 -0.501 24.521 1.00 92.81 93 GLU A N 1
ATOM 753 C CA . GLU A 1 93 ? -18.699 -0.719 24.256 1.00 92.81 93 GLU A CA 1
ATOM 754 C C . GLU A 1 93 ? -19.119 -2.173 24.493 1.00 92.81 93 GLU A C 1
ATOM 756 O O . GLU A 1 93 ? -20.180 -2.408 25.054 1.00 92.81 93 GLU A O 1
ATOM 761 N N . LEU A 1 94 ? -18.297 -3.141 24.075 1.00 94.19 94 LEU A N 1
ATOM 762 C CA . LEU A 1 94 ? -18.595 -4.572 24.218 1.00 94.19 94 LEU A CA 1
ATOM 763 C C . LEU A 1 94 ? -18.310 -5.130 25.620 1.00 94.19 94 LEU A C 1
ATOM 765 O O . LEU A 1 94 ? -18.754 -6.231 25.933 1.00 94.19 94 LEU A O 1
ATOM 769 N N . ARG A 1 95 ? -17.522 -4.423 26.437 1.00 87.69 95 ARG A N 1
ATOM 770 C CA . ARG A 1 95 ? -17.214 -4.806 27.825 1.00 87.69 95 ARG A CA 1
ATOM 771 C C . ARG A 1 95 ? -18.203 -4.232 28.845 1.00 87.69 95 ARG A C 1
ATOM 773 O O . ARG A 1 95 ? -18.121 -4.626 30.007 1.00 87.69 95 ARG A O 1
ATOM 780 N N . LYS A 1 96 ? -19.065 -3.297 28.438 1.00 67.19 96 LYS A N 1
ATOM 781 C CA . LYS A 1 96 ? -20.205 -2.815 29.230 1.00 67.19 96 LYS A CA 1
ATOM 782 C C . LYS A 1 96 ? -21.389 -3.763 29.105 1.00 67.19 96 LYS A C 1
ATOM 784 O O . LYS A 1 96 ? -22.096 -3.896 30.125 1.00 67.19 96 LYS A O 1
#

Sequence (96 aa):
MRYRWMYYATGMPGWMRFGFSPGWVGRSPTGLPPAAQYLMQTGQMPQFAEFLGTQMPFYQGMALSKDQEISMLENQAKLIEQQLEQIKKRLEELRK

Radius of gyration: 18.05 Å; chains: 1; bounding box: 40×30×53 Å

Foldseek 3Di:
DVQVVVCVVQVDAPCVVPVAHPVQVVVDPRNHDPVVVVCVVVVVVVVVLVVCVVVGVPSPPDPDDPVSVVVVVVVVVVVVVVVVVVVVVVVVVVVD